Protein AF-A0D834-F1 (afdb_monomer)

pLDDT: mean 91.53, std 11.18, range [53.38, 98.69]

Foldseek 3Di:
DDDQDDFPDDDQPPVADPVRVCCVRVPVLVVLRVQLCVVCVPHPCPPPDLVCQCVVCVCVVVSNNVSSVSNVVVVVVRVPDDSDDDPDPPDPVVVVVCVVVPD

Structure (mmCIF, N/CA/C/O backbone):
data_AF-A0D834-F1
#
_entry.id   AF-A0D834-F1
#
loop_
_atom_site.group_PDB
_atom_site.id
_atom_site.type_symbol
_atom_site.label_atom_id
_atom_site.label_alt_id
_atom_site.label_comp_id
_atom_site.label_asym_id
_atom_site.label_entity_id
_atom_site.label_seq_id
_atom_site.pdbx_PDB_ins_code
_atom_site.Cartn_x
_atom_site.Cartn_y
_atom_site.Cartn_z
_atom_site.occupancy
_atom_site.B_iso_or_equiv
_atom_site.auth_seq_id
_atom_site.auth_comp_id
_atom_site.auth_asym_id
_atom_site.auth_atom_id
_atom_site.pdbx_PDB_model_num
ATOM 1 N N . MET A 1 1 ? -12.332 -7.387 1.872 1.00 92.25 1 MET A N 1
ATOM 2 C CA . MET A 1 1 ? -10.916 -7.672 2.196 1.00 92.25 1 MET A CA 1
ATOM 3 C C . MET A 1 1 ? -10.056 -7.115 1.079 1.00 92.25 1 MET A C 1
ATOM 5 O O . MET A 1 1 ? -10.567 -6.948 -0.021 1.00 92.25 1 MET A O 1
ATOM 9 N N . PHE A 1 2 ? -8.799 -6.799 1.364 1.00 98.19 2 PHE A N 1
ATOM 10 C CA . PHE A 1 2 ? -7.873 -6.223 0.393 1.00 98.19 2 PHE A CA 1
ATOM 11 C C . PHE A 1 2 ? -7.066 -7.297 -0.327 1.00 98.19 2 PHE A C 1
ATOM 13 O O . PHE A 1 2 ? -6.774 -8.352 0.239 1.00 98.19 2 PHE A O 1
ATOM 20 N N . GLU A 1 3 ? -6.661 -6.988 -1.553 1.00 97.81 3 GLU A N 1
ATOM 21 C CA . GLU A 1 3 ? -5.859 -7.861 -2.402 1.00 97.81 3 GLU A CA 1
ATOM 22 C C . GLU A 1 3 ? -4.601 -7.136 -2.879 1.00 97.81 3 GLU A C 1
ATOM 24 O O . GLU A 1 3 ? -4.565 -5.909 -2.998 1.00 97.81 3 GLU A O 1
ATOM 29 N N . LEU A 1 4 ? -3.551 -7.910 -3.150 1.00 98.12 4 LEU A N 1
ATOM 30 C CA . LEU A 1 4 ? -2.327 -7.380 -3.732 1.00 98.12 4 LEU A CA 1
ATOM 31 C C . LEU A 1 4 ? -2.567 -7.080 -5.214 1.00 98.12 4 LEU A C 1
ATOM 33 O O . LEU A 1 4 ? -2.842 -7.996 -5.988 1.00 98.12 4 LEU A O 1
ATOM 37 N N . ILE A 1 5 ? -2.417 -5.818 -5.621 1.00 96.81 5 ILE A N 1
ATOM 38 C CA . ILE A 1 5 ? -2.583 -5.444 -7.029 1.00 96.81 5 ILE A CA 1
ATOM 39 C C . ILE A 1 5 ? -1.544 -6.145 -7.908 1.00 96.81 5 ILE A C 1
ATOM 41 O O . ILE A 1 5 ? -0.388 -6.317 -7.515 1.00 96.81 5 ILE A O 1
ATOM 45 N N . SER A 1 6 ? -1.931 -6.500 -9.130 1.00 96.56 6 SER A N 1
ATOM 46 C CA . 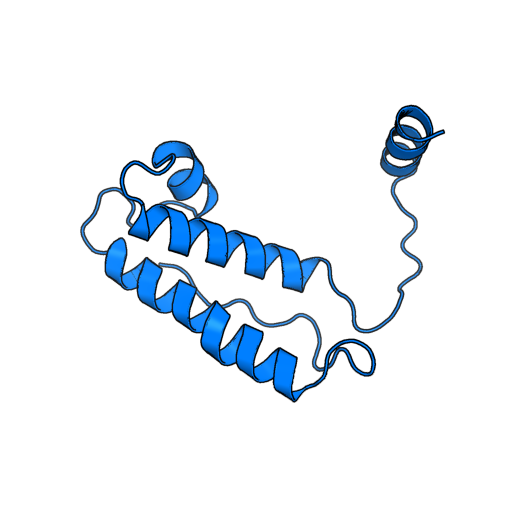SER A 1 6 ? -0.964 -6.930 -10.142 1.00 96.56 6 SER A CA 1
ATOM 47 C C . SER A 1 6 ? -0.159 -5.732 -10.641 1.00 96.56 6 SER A C 1
ATOM 49 O O . SER A 1 6 ? -0.710 -4.651 -10.851 1.00 96.56 6 SER A O 1
ATOM 51 N N . LEU A 1 7 ? 1.147 -5.916 -10.841 1.00 95.38 7 LEU A N 1
ATOM 52 C CA . LEU A 1 7 ? 1.985 -4.873 -11.427 1.00 95.38 7 LEU A CA 1
ATOM 53 C C . LEU A 1 7 ? 1.603 -4.651 -12.903 1.00 95.38 7 LEU A C 1
ATOM 55 O O . LEU A 1 7 ? 1.422 -5.629 -13.633 1.00 95.38 7 LEU A O 1
ATOM 59 N N . PRO A 1 8 ? 1.534 -3.395 -13.383 1.00 91.94 8 PRO A N 1
ATOM 60 C CA . PRO A 1 8 ? 1.186 -3.091 -14.774 1.00 91.94 8 PRO A CA 1
ATOM 61 C C . PRO A 1 8 ? 2.343 -3.340 -15.761 1.00 91.94 8 PRO A C 1
ATOM 63 O O . PRO A 1 8 ? 2.220 -3.086 -16.959 1.00 91.94 8 PRO A O 1
ATOM 66 N N . TYR A 1 9 ? 3.480 -3.827 -15.269 1.00 91.94 9 TYR A N 1
ATOM 67 C CA . TYR A 1 9 ? 4.696 -4.109 -16.021 1.00 91.94 9 TYR A CA 1
ATOM 68 C C . TYR A 1 9 ? 5.403 -5.335 -15.438 1.00 91.94 9 TYR A C 1
ATOM 70 O O . TYR A 1 9 ? 5.202 -5.703 -14.282 1.00 91.94 9 TYR A O 1
ATOM 78 N N . LYS A 1 10 ? 6.261 -5.957 -16.251 1.00 90.44 10 LYS A N 1
ATOM 79 C CA . LYS A 1 10 ? 7.084 -7.102 -15.833 1.00 90.44 10 LYS A CA 1
ATOM 80 C C . LYS A 1 10 ? 8.433 -6.688 -15.239 1.00 90.44 10 LYS A C 1
ATOM 82 O O . LYS A 1 10 ? 8.978 -7.428 -14.430 1.00 90.44 10 LYS A O 1
ATOM 87 N N . ASP A 1 11 ? 8.964 -5.537 -15.650 1.00 89.19 11 ASP A N 1
ATOM 88 C CA . ASP A 1 11 ? 10.297 -5.057 -15.281 1.00 89.19 11 ASP A CA 1
ATOM 89 C C . ASP A 1 11 ? 10.351 -3.519 -15.322 1.00 89.19 11 ASP A C 1
ATOM 91 O O . ASP A 1 11 ? 9.572 -2.884 -16.035 1.00 89.19 11 ASP A O 1
ATOM 95 N N . LEU A 1 12 ? 11.266 -2.945 -14.543 1.00 93.31 12 LEU A N 1
ATOM 96 C CA . LEU A 1 12 ? 11.586 -1.516 -14.449 1.00 93.31 12 LEU A CA 1
ATOM 97 C C . LEU A 1 12 ? 13.096 -1.246 -14.598 1.00 93.31 12 LEU A C 1
ATOM 99 O O . LEU A 1 12 ? 13.579 -0.148 -14.301 1.00 93.31 12 LEU A O 1
ATOM 103 N N . SER A 1 13 ? 13.861 -2.247 -15.028 1.00 91.94 13 SER A N 1
ATOM 104 C CA . SER A 1 13 ? 15.288 -2.114 -15.294 1.00 91.94 13 SER A CA 1
ATOM 105 C C . SER A 1 13 ? 15.556 -1.072 -16.395 1.00 91.94 13 SER A C 1
ATOM 107 O O . SER A 1 13 ? 14.761 -0.934 -17.325 1.00 91.94 13 SER A O 1
ATOM 109 N N . PRO A 1 14 ? 16.676 -0.327 -16.314 1.00 93.38 14 PRO A N 1
ATOM 110 C CA . PRO A 1 14 ? 17.748 -0.448 -15.320 1.00 93.38 14 PRO A CA 1
ATOM 111 C C . PRO A 1 14 ? 17.494 0.330 -14.014 1.00 93.38 14 PRO A C 1
ATOM 113 O O . PRO A 1 14 ? 18.338 0.301 -13.123 1.00 93.38 14 PRO A O 1
ATOM 116 N N . TYR A 1 15 ? 16.368 1.038 -13.886 1.00 94.50 15 TYR A N 1
ATOM 117 C CA . TYR A 1 15 ? 16.142 1.990 -12.790 1.00 94.50 15 TYR A CA 1
ATOM 118 C C . TYR A 1 15 ? 15.765 1.316 -11.472 1.00 94.50 15 TYR A C 1
ATOM 120 O O . TYR A 1 15 ? 16.206 1.739 -10.406 1.00 94.50 15 TYR A O 1
ATOM 128 N N . ILE A 1 16 ? 14.958 0.256 -11.540 1.00 95.25 16 ILE A N 1
ATOM 129 C CA . ILE A 1 16 ? 14.614 -0.579 -10.390 1.00 95.25 16 ILE A CA 1
ATOM 130 C C . ILE A 1 16 ? 14.880 -2.028 -10.777 1.00 95.25 16 ILE A C 1
ATOM 132 O O . ILE A 1 16 ? 14.292 -2.547 -11.721 1.00 95.25 16 ILE A O 1
ATOM 136 N N . SER A 1 17 ? 15.775 -2.680 -10.032 1.00 96.69 17 SER A N 1
ATOM 137 C CA . SER A 1 17 ? 16.158 -4.063 -10.312 1.00 96.69 17 SER A CA 1
ATOM 138 C C . SER A 1 17 ? 14.992 -5.035 -10.107 1.00 96.69 17 SER A C 1
ATOM 140 O O . SER A 1 17 ? 14.172 -4.856 -9.201 1.00 96.69 17 SER A O 1
ATOM 142 N N . ALA A 1 18 ? 14.981 -6.135 -10.864 1.00 96.00 18 ALA A N 1
ATOM 143 C CA . ALA A 1 18 ? 14.018 -7.222 -10.675 1.00 96.00 18 ALA A CA 1
ATOM 144 C C . ALA A 1 18 ? 14.031 -7.785 -9.238 1.00 96.00 18 ALA A C 1
ATOM 146 O O . ALA A 1 18 ? 12.978 -8.105 -8.688 1.00 96.00 18 ALA A O 1
ATOM 147 N N . LYS A 1 19 ? 15.207 -7.844 -8.588 1.00 97.19 19 LYS A N 1
ATOM 148 C CA . LYS A 1 19 ? 15.331 -8.254 -7.178 1.00 97.19 19 LYS A CA 1
ATOM 149 C C . LYS A 1 19 ? 14.584 -7.285 -6.260 1.00 97.19 19 LYS A C 1
ATOM 151 O O . LYS A 1 19 ? 13.789 -7.726 -5.435 1.00 97.19 19 LYS A O 1
ATOM 156 N N . THR A 1 20 ? 14.808 -5.980 -6.418 1.00 97.56 20 THR A N 1
ATOM 157 C CA . THR A 1 20 ? 14.102 -4.946 -5.648 1.00 97.56 20 THR A CA 1
ATOM 158 C C . THR A 1 20 ? 12.600 -5.041 -5.875 1.00 97.56 20 THR A C 1
ATOM 160 O O . THR A 1 20 ? 11.853 -5.100 -4.905 1.00 97.56 20 THR A O 1
ATOM 163 N N . LEU A 1 21 ? 12.156 -5.133 -7.131 1.00 96.81 21 LEU A N 1
ATOM 164 C CA . LEU A 1 21 ? 10.737 -5.224 -7.471 1.00 96.81 21 LEU A CA 1
ATOM 165 C C . LEU A 1 21 ? 10.080 -6.457 -6.833 1.00 96.81 21 LEU A C 1
ATOM 167 O O . LEU A 1 21 ? 9.034 -6.340 -6.197 1.00 96.81 21 LEU A O 1
ATOM 171 N N . SER A 1 22 ? 10.731 -7.620 -6.929 1.00 96.50 22 SER A N 1
ATOM 172 C CA . SER A 1 22 ? 10.238 -8.876 -6.358 1.00 96.50 22 SER A CA 1
ATOM 173 C C . SER A 1 22 ? 10.088 -8.817 -4.839 1.00 96.50 22 SER A C 1
ATOM 175 O O . SER A 1 22 ? 9.084 -9.293 -4.317 1.00 96.50 22 SER A O 1
ATOM 177 N N . TYR A 1 23 ? 11.057 -8.258 -4.111 1.00 98.06 23 TYR A N 1
ATOM 178 C CA . TYR A 1 23 ? 10.956 -8.156 -2.651 1.00 98.06 23 TYR A CA 1
ATOM 179 C C . TYR A 1 23 ? 9.992 -7.044 -2.222 1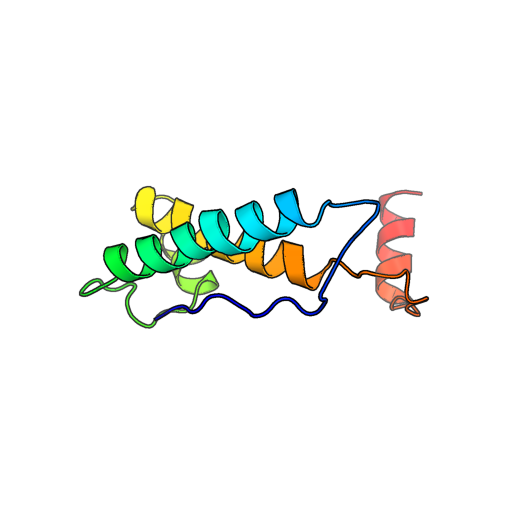.00 98.06 23 TYR A C 1
ATOM 181 O O . TYR A 1 23 ? 9.188 -7.231 -1.309 1.00 98.06 23 TYR A O 1
ATOM 189 N N . HIS A 1 24 ? 10.022 -5.892 -2.888 1.00 98.19 24 HIS A N 1
ATOM 190 C CA . HIS A 1 24 ? 9.207 -4.737 -2.516 1.00 98.19 24 HIS A CA 1
ATOM 191 C C . HIS A 1 24 ? 7.716 -4.983 -2.772 1.00 98.19 24 HIS A C 1
ATOM 193 O O . HIS A 1 24 ? 6.895 -4.741 -1.888 1.00 98.19 24 HIS A O 1
ATOM 199 N N . HIS A 1 25 ? 7.353 -5.543 -3.928 1.00 98.38 25 HIS A N 1
ATOM 200 C CA . HIS A 1 25 ? 5.967 -5.917 -4.225 1.00 98.38 25 HIS A CA 1
ATOM 201 C C . HIS A 1 25 ? 5.5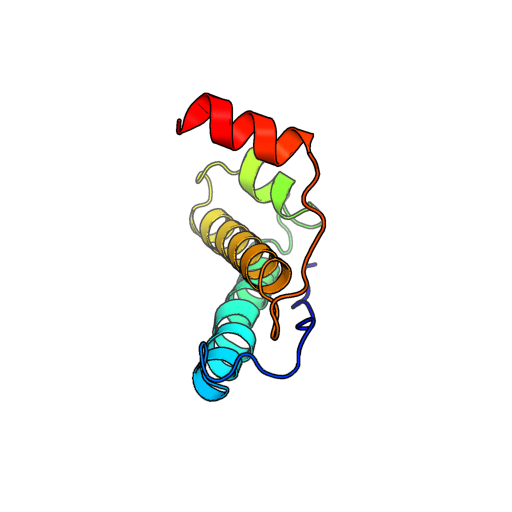89 -7.274 -3.608 1.00 98.38 25 HIS A C 1
ATOM 203 O O . HIS A 1 25 ? 4.621 -7.378 -2.853 1.00 98.38 25 HIS A O 1
ATOM 209 N N . GLY A 1 26 ? 6.386 -8.313 -3.860 1.00 97.50 26 GLY A N 1
ATOM 210 C CA . GLY A 1 26 ? 6.043 -9.689 -3.492 1.00 97.50 26 GLY A CA 1
ATOM 211 C C . GLY A 1 26 ? 6.140 -10.010 -1.998 1.00 97.50 26 GLY A C 1
ATOM 212 O O . GLY A 1 26 ? 5.446 -10.920 -1.540 1.00 97.50 26 GLY A O 1
ATOM 213 N N . ALA A 1 27 ? 6.954 -9.272 -1.231 1.00 97.81 27 ALA A N 1
ATOM 214 C CA . ALA A 1 27 ? 7.099 -9.467 0.213 1.00 97.81 27 ALA A CA 1
ATOM 215 C C . ALA A 1 27 ? 6.572 -8.277 1.027 1.00 97.81 27 ALA A C 1
ATOM 217 O O . ALA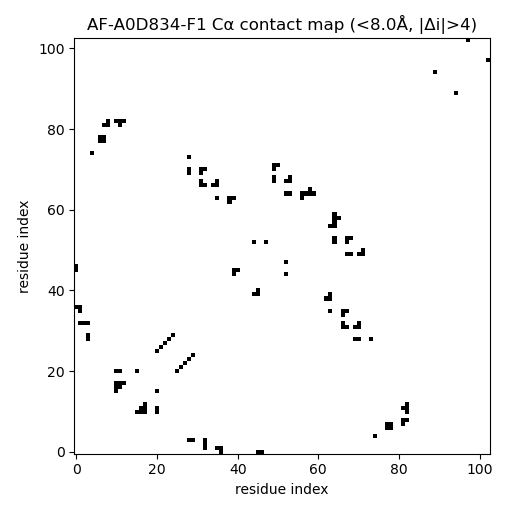 A 1 27 ? 5.640 -8.457 1.806 1.00 97.81 27 ALA A O 1
ATOM 218 N N . HIS A 1 28 ? 7.110 -7.065 0.847 1.00 98.31 28 HIS A N 1
ATOM 219 C CA . HIS A 1 28 ? 6.720 -5.916 1.681 1.00 98.31 28 HIS A CA 1
ATOM 220 C C . HIS A 1 28 ? 5.266 -5.494 1.446 1.00 98.31 28 HIS A C 1
ATOM 222 O O . HIS A 1 28 ? 4.476 -5.449 2.388 1.00 98.31 28 HIS A O 1
ATOM 228 N N . HIS A 1 29 ? 4.887 -5.249 0.191 1.00 98.62 29 HIS A N 1
ATOM 229 C CA . HIS A 1 29 ? 3.524 -4.847 -0.148 1.00 98.62 29 HIS A CA 1
ATOM 230 C C . HIS A 1 29 ? 2.502 -5.941 0.200 1.00 98.62 29 HIS A C 1
ATOM 232 O O . HIS A 1 29 ? 1.501 -5.666 0.862 1.00 98.62 29 HIS A O 1
ATOM 238 N N . LYS A 1 30 ? 2.802 -7.203 -0.140 1.00 98.69 30 LYS A N 1
ATOM 239 C CA . LYS A 1 30 ? 2.000 -8.366 0.273 1.00 98.69 30 LYS A CA 1
ATOM 240 C C . LYS A 1 30 ? 1.863 -8.482 1.796 1.00 98.69 30 LYS A C 1
ATOM 242 O O . LYS A 1 30 ? 0.793 -8.820 2.296 1.00 98.69 30 LYS A O 1
ATOM 247 N N . GLY A 1 31 ? 2.929 -8.180 2.536 1.00 98.69 31 GLY A N 1
ATOM 248 C CA . GLY A 1 31 ? 2.923 -8.139 3.995 1.00 98.69 31 GLY A CA 1
ATOM 249 C C . GLY A 1 31 ? 1.901 -7.143 4.538 1.00 98.69 31 GLY A C 1
ATOM 250 O O . GLY A 1 31 ? 1.142 -7.494 5.440 1.00 98.69 31 GLY A O 1
ATOM 251 N N . TYR A 1 32 ? 1.811 -5.947 3.943 1.00 98.69 32 TYR A N 1
ATOM 252 C CA . TYR A 1 32 ? 0.802 -4.954 4.325 1.00 98.69 32 TYR A CA 1
ATOM 253 C C . TYR A 1 32 ? -0.627 -5.430 4.058 1.00 98.69 32 TYR A C 1
ATOM 255 O O . TYR A 1 32 ? -1.475 -5.266 4.933 1.00 98.69 32 TYR A O 1
ATOM 263 N N . VAL A 1 33 ? -0.881 -6.078 2.914 1.00 98.69 33 VAL A N 1
ATOM 264 C CA . VAL A 1 33 ? -2.193 -6.676 2.596 1.00 98.69 33 VAL A CA 1
ATOM 265 C C . VAL A 1 33 ? -2.595 -7.702 3.656 1.00 98.69 33 VAL A C 1
ATOM 267 O O . VAL A 1 33 ? -3.667 -7.599 4.251 1.00 98.69 33 VAL A O 1
ATOM 270 N N . ASN A 1 34 ? -1.719 -8.674 3.921 1.00 98.69 34 ASN A N 1
ATOM 271 C CA . ASN A 1 34 ? -2.002 -9.762 4.853 1.00 98.69 34 ASN A CA 1
ATOM 272 C C . ASN A 1 34 ? -2.243 -9.237 6.271 1.00 98.69 34 ASN A C 1
ATOM 274 O O . ASN A 1 34 ? -3.234 -9.591 6.905 1.00 98.69 34 ASN A O 1
ATOM 278 N N . ALA A 1 35 ? -1.354 -8.371 6.761 1.00 98.56 35 ALA A N 1
ATOM 279 C CA . ALA A 1 35 ? -1.461 -7.824 8.104 1.00 98.56 35 ALA A CA 1
ATOM 280 C C . ALA A 1 35 ? -2.704 -6.942 8.269 1.00 98.56 35 ALA A C 1
ATOM 282 O O . ALA A 1 35 ? -3.383 -7.050 9.287 1.00 98.56 35 ALA A O 1
ATOM 283 N N . LEU A 1 36 ? -3.040 -6.109 7.277 1.00 98.62 36 LEU A N 1
ATOM 284 C CA . LEU A 1 36 ? -4.240 -5.280 7.349 1.00 98.62 36 LEU A CA 1
ATOM 285 C C . LEU A 1 36 ? -5.510 -6.132 7.379 1.00 98.62 36 LEU A C 1
ATOM 287 O O . LEU A 1 36 ? -6.357 -5.896 8.234 1.00 98.62 36 LEU A O 1
ATOM 291 N N . ASN A 1 37 ? -5.619 -7.144 6.512 1.00 98.69 37 ASN A N 1
ATOM 292 C CA . ASN A 1 37 ? -6.766 -8.057 6.498 1.00 98.69 37 ASN A CA 1
ATOM 293 C C . ASN A 1 37 ? -6.962 -8.752 7.853 1.00 98.69 37 ASN A C 1
ATOM 295 O O . ASN A 1 37 ? -8.086 -8.813 8.345 1.00 98.69 37 ASN A O 1
ATOM 299 N N . THR A 1 38 ? -5.876 -9.209 8.486 1.00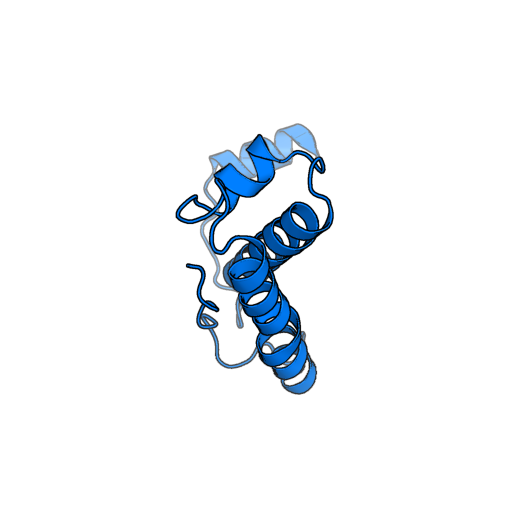 98.62 38 THR A N 1
ATOM 300 C CA . THR A 1 38 ? -5.927 -9.788 9.837 1.00 98.62 38 THR A CA 1
ATOM 301 C C . THR A 1 38 ? -6.373 -8.765 10.882 1.00 98.62 38 THR A C 1
ATOM 303 O O . THR A 1 38 ? -7.186 -9.082 11.742 1.00 98.62 38 THR A O 1
ATOM 306 N N . LEU A 1 39 ? -5.851 -7.535 10.826 1.00 98.31 39 LEU A N 1
ATOM 307 C CA . LEU A 1 39 ? -6.134 -6.501 11.827 1.00 98.31 39 LEU A CA 1
ATOM 308 C C . LEU A 1 39 ? -7.571 -5.973 11.771 1.00 98.31 39 LEU A C 1
ATOM 310 O O . LEU A 1 39 ? -8.093 -5.568 12.806 1.00 98.31 39 LEU A O 1
ATOM 314 N N . ILE A 1 40 ? -8.186 -5.928 10.587 1.00 98.12 40 ILE A N 1
ATOM 315 C CA . ILE A 1 40 ? -9.546 -5.395 10.426 1.00 98.12 40 ILE A CA 1
ATOM 316 C C . ILE A 1 40 ? -10.630 -6.456 10.612 1.00 98.12 40 ILE A C 1
ATOM 318 O O . ILE A 1 40 ? -11.797 -6.091 10.744 1.00 98.12 40 ILE A O 1
ATOM 322 N N . GLN A 1 41 ? -10.283 -7.745 10.609 1.00 98.19 41 GLN A N 1
ATOM 323 C CA . GLN A 1 41 ? -11.259 -8.825 10.711 1.00 98.19 41 GLN A CA 1
ATOM 324 C C . GLN A 1 41 ? -12.060 -8.734 12.021 1.00 98.19 41 GLN A C 1
ATOM 326 O O . GLN A 1 41 ? -11.495 -8.689 13.109 1.00 98.19 41 GLN A O 1
ATOM 331 N N . GLY A 1 42 ? -13.388 -8.714 11.913 1.00 97.38 42 GLY A N 1
ATOM 332 C CA . GLY A 1 42 ? -14.312 -8.576 13.040 1.00 97.38 42 GLY A CA 1
ATOM 333 C C . GLY A 1 42 ? -14.366 -7.175 13.656 1.00 97.38 42 GLY A C 1
ATOM 334 O O . GLY A 1 42 ? -15.005 -7.004 14.688 1.00 97.38 42 GLY A O 1
ATOM 335 N N . THR A 1 43 ? -13.708 -6.183 13.052 1.00 96.31 43 THR A N 1
ATOM 336 C CA . THR A 1 43 ? -13.746 -4.781 13.497 1.00 96.31 43 THR A CA 1
ATOM 337 C C . THR A 1 43 ? -14.676 -3.947 12.620 1.00 96.31 43 THR A C 1
ATOM 339 O O . THR A 1 43 ? -15.001 -4.346 11.501 1.00 96.31 43 THR A O 1
ATOM 342 N N . ASP A 1 44 ? -15.005 -2.733 13.065 1.00 96.12 44 ASP A N 1
ATOM 343 C CA . ASP A 1 44 ? -15.801 -1.770 12.287 1.00 96.12 44 ASP A CA 1
ATOM 344 C C . ASP A 1 44 ? -15.127 -1.335 10.972 1.00 96.12 44 ASP A C 1
ATOM 346 O O . ASP A 1 44 ? -15.786 -0.811 10.075 1.00 96.12 44 ASP A O 1
ATOM 350 N N . TYR A 1 45 ? -13.816 -1.563 10.829 1.00 97.44 45 TYR A N 1
ATOM 351 C CA . TYR A 1 45 ? -13.073 -1.293 9.596 1.00 97.44 45 TYR A CA 1
ATOM 352 C C . TYR A 1 45 ? -13.258 -2.388 8.537 1.00 97.44 45 TYR A C 1
ATOM 354 O O . TYR A 1 45 ? -12.870 -2.202 7.382 1.00 97.44 45 TYR A O 1
ATOM 362 N N . GLN A 1 46 ? -13.818 -3.548 8.900 1.00 97.81 46 GLN A N 1
ATOM 363 C CA . GLN A 1 46 ? -14.036 -4.628 7.948 1.00 97.81 46 GLN A CA 1
ATOM 364 C C . GLN A 1 46 ? -15.028 -4.195 6.864 1.00 97.81 46 GLN A C 1
ATOM 366 O O . GLN A 1 46 ? -16.166 -3.841 7.146 1.00 97.81 46 GLN A O 1
ATOM 371 N N . GLY A 1 47 ? -14.607 -4.293 5.602 1.00 96.75 47 GLY A N 1
ATOM 372 C CA . GLY A 1 47 ? -15.454 -3.964 4.451 1.00 96.75 47 GLY A CA 1
ATOM 373 C C . GLY A 1 47 ? -15.394 -2.499 4.016 1.00 96.75 47 GLY A C 1
ATOM 374 O O . GLY A 1 47 ? -15.894 -2.194 2.939 1.00 96.75 47 GLY A O 1
ATOM 375 N 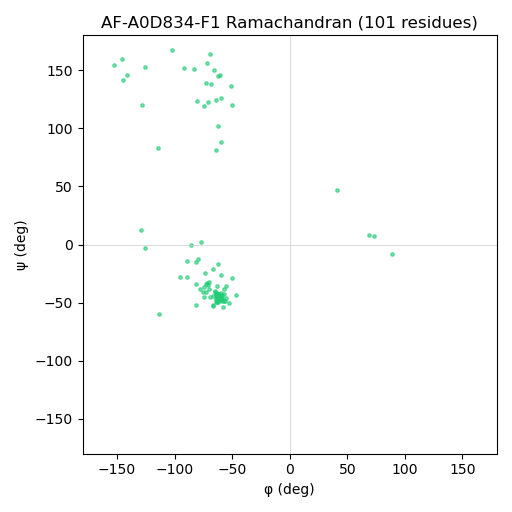N . GLN A 1 48 ? -14.735 -1.629 4.784 1.00 97.81 48 GLN A N 1
ATOM 376 C CA . GLN A 1 48 ? -14.425 -0.269 4.347 1.00 97.81 48 GLN A CA 1
ATOM 377 C C . GLN A 1 48 ? -13.325 -0.263 3.273 1.00 97.81 48 GLN A C 1
ATOM 379 O O . GLN A 1 48 ? -12.495 -1.177 3.192 1.00 97.81 48 GLN A O 1
ATOM 384 N N . SER A 1 49 ? -13.297 0.793 2.464 1.00 98.00 49 SER A N 1
ATOM 385 C CA . SER A 1 49 ? -12.186 1.103 1.559 1.00 98.00 49 SER A CA 1
ATOM 386 C C . SER A 1 49 ? -10.926 1.533 2.324 1.00 98.00 49 SER A C 1
ATOM 388 O O . SER A 1 49 ? -10.976 1.888 3.503 1.00 98.00 49 SER A O 1
ATOM 390 N N . LEU A 1 50 ? -9.767 1.525 1.654 1.00 96.88 50 LEU A N 1
ATOM 391 C CA . LEU A 1 50 ? -8.513 1.985 2.263 1.00 96.88 50 LEU A CA 1
ATOM 392 C C . LEU A 1 50 ? -8.600 3.446 2.698 1.00 96.88 50 LEU A C 1
ATOM 394 O O . LEU A 1 50 ? -8.183 3.787 3.802 1.00 96.88 50 LEU A O 1
ATOM 398 N N . GLU A 1 51 ? -9.151 4.295 1.838 1.00 97.25 51 GLU A N 1
ATOM 399 C CA . GLU A 1 51 ? -9.323 5.721 2.071 1.00 97.25 51 GLU A CA 1
ATOM 400 C C . GLU A 1 51 ? -10.208 5.981 3.293 1.00 97.25 51 GLU A C 1
ATOM 402 O O . GLU A 1 51 ? -9.837 6.778 4.153 1.00 97.25 51 GLU A O 1
ATOM 407 N N . GLU A 1 52 ? -11.333 5.271 3.418 1.00 98.12 52 GLU A N 1
ATOM 408 C CA . GLU A 1 52 ? -12.221 5.378 4.581 1.00 98.12 52 GLU A CA 1
ATOM 409 C C . GLU A 1 52 ? -11.513 4.960 5.872 1.00 98.12 52 GLU A C 1
ATOM 411 O O . GLU A 1 52 ? -11.575 5.691 6.863 1.00 98.12 52 GLU A O 1
ATOM 416 N N . ILE A 1 53 ? -10.769 3.846 5.858 1.00 98.00 53 ILE A N 1
ATOM 417 C CA . ILE A 1 53 ? -9.992 3.395 7.022 1.00 98.00 53 ILE A CA 1
ATOM 418 C C . ILE A 1 53 ? -8.953 4.450 7.412 1.00 98.00 53 ILE A C 1
ATOM 420 O O . ILE A 1 53 ? -8.836 4.795 8.586 1.00 98.00 53 ILE A O 1
ATOM 424 N N . ILE A 1 54 ? -8.198 4.989 6.453 1.00 98.06 54 ILE A N 1
ATOM 425 C CA . ILE A 1 54 ? -7.150 5.987 6.712 1.00 98.06 54 ILE A CA 1
ATOM 426 C C . ILE A 1 54 ? -7.755 7.273 7.295 1.00 98.06 54 ILE A C 1
ATOM 428 O O . ILE A 1 54 ? -7.283 7.768 8.325 1.00 98.06 54 ILE A O 1
ATOM 432 N N . LEU A 1 55 ? -8.805 7.799 6.658 1.00 97.38 55 LEU A N 1
ATOM 433 C CA . LEU A 1 55 ? -9.428 9.075 7.015 1.00 97.38 55 LEU A CA 1
ATOM 434 C C . LEU A 1 55 ? -10.211 9.011 8.329 1.00 97.38 55 LEU A C 1
ATOM 436 O O . LEU A 1 55 ? -10.214 9.998 9.062 1.00 97.38 55 LEU A O 1
ATOM 440 N N . SER A 1 56 ? -10.860 7.885 8.641 1.00 95.69 56 SER A N 1
ATOM 441 C CA . SER A 1 56 ? -11.630 7.717 9.885 1.00 95.69 56 SER A CA 1
ATOM 442 C C . SER A 1 56 ? -10.750 7.374 11.092 1.00 95.69 56 SER A C 1
ATOM 444 O O . SER A 1 56 ? -11.019 7.819 12.216 1.00 95.69 56 SER A O 1
ATOM 446 N N . ASN A 1 57 ? -9.674 6.612 10.868 1.00 94.69 57 ASN A N 1
ATOM 447 C CA . ASN A 1 57 ? -8.773 6.175 11.924 1.00 94.69 57 ASN A CA 1
ATOM 448 C C . ASN A 1 57 ? -7.879 7.317 12.417 1.00 94.69 57 ASN A C 1
ATOM 450 O O . ASN A 1 57 ? -7.748 7.467 13.625 1.00 94.69 57 ASN A O 1
ATOM 454 N N . GLN A 1 58 ? -7.278 8.121 11.526 1.00 90.88 58 GLN A N 1
ATOM 455 C CA . GLN A 1 58 ? -6.353 9.221 11.876 1.00 90.88 58 GLN A CA 1
ATOM 456 C C . GLN A 1 58 ? -5.367 8.863 13.007 1.00 90.88 58 GLN A C 1
ATOM 458 O O . GLN A 1 58 ? -5.200 9.613 13.965 1.00 90.88 58 GLN A O 1
ATOM 463 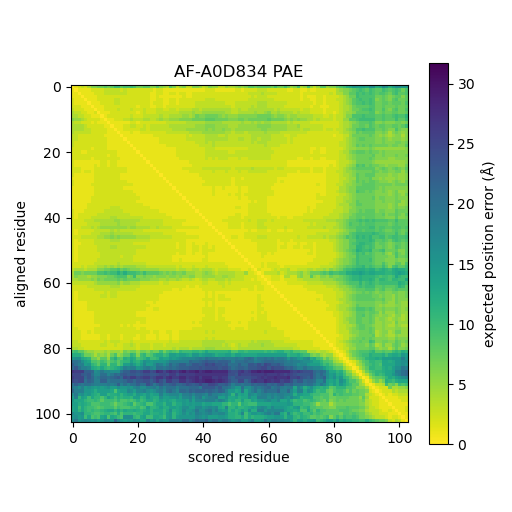N N . GLN A 1 59 ? -4.732 7.691 12.911 1.00 89.75 59 GLN A N 1
ATOM 464 C CA . GLN A 1 59 ? -3.789 7.138 13.898 1.00 89.75 59 GLN A CA 1
ATOM 465 C C . GLN A 1 59 ? -4.383 6.707 15.257 1.00 89.75 59 GLN A C 1
ATOM 467 O O . GLN A 1 59 ? -3.625 6.295 16.132 1.00 89.75 59 GLN A O 1
ATOM 472 N N . LYS A 1 60 ? -5.710 6.691 15.448 1.00 93.75 60 LYS A N 1
ATOM 473 C CA . LYS A 1 60 ? -6.359 6.166 16.671 1.00 93.75 60 LYS A CA 1
ATOM 474 C C . LYS A 1 60 ? -6.028 4.695 16.924 1.00 93.75 60 LYS A C 1
ATOM 476 O O . LYS A 1 60 ? -5.745 4.306 18.051 1.00 93.75 60 LYS A O 1
ATOM 481 N N . ALA A 1 61 ? -6.024 3.879 15.871 1.00 96.06 61 ALA A N 1
ATOM 482 C CA . ALA A 1 61 ? -5.484 2.524 15.913 1.00 96.06 61 ALA A CA 1
ATOM 483 C C . ALA A 1 61 ? -4.262 2.455 14.996 1.00 96.06 61 ALA A C 1
ATOM 485 O O . ALA A 1 61 ? -4.342 2.025 13.845 1.00 96.06 61 ALA A O 1
ATOM 486 N N . VAL A 1 62 ? -3.122 2.885 15.548 1.00 97.00 62 VAL A N 1
ATOM 487 C CA . VAL A 1 62 ? -1.836 3.082 14.856 1.00 97.00 62 VAL A CA 1
ATOM 488 C C . VAL A 1 62 ? -1.449 1.905 13.960 1.00 97.00 62 VAL A C 1
ATOM 490 O O . VAL A 1 62 ? -1.033 2.111 12.825 1.00 97.00 62 VAL A O 1
ATOM 493 N N . LYS A 1 63 ? -1.612 0.656 14.419 1.00 97.88 63 LYS A N 1
ATOM 494 C CA . LYS A 1 63 ? -1.273 -0.521 13.600 1.00 97.88 63 LYS A CA 1
ATOM 495 C C . LYS A 1 63 ? -2.133 -0.615 12.337 1.00 97.88 63 LYS A C 1
ATOM 497 O O . LYS A 1 63 ? -1.576 -0.846 11.268 1.00 97.88 63 LYS A O 1
ATOM 502 N N . ILE A 1 64 ? -3.447 -0.415 12.448 1.00 98.12 64 ILE A N 1
ATOM 503 C CA . ILE A 1 64 ? -4.366 -0.419 11.299 1.00 98.12 64 ILE A CA 1
ATOM 504 C C . ILE A 1 64 ? -4.028 0.744 10.369 1.00 98.12 64 ILE A C 1
ATOM 506 O O . ILE A 1 64 ? -3.836 0.527 9.176 1.00 98.12 64 ILE A O 1
ATOM 510 N N . PHE A 1 65 ? -3.860 1.950 10.921 1.00 98.19 65 PHE A N 1
ATOM 511 C CA . PHE A 1 65 ? -3.502 3.136 10.143 1.00 98.19 65 PHE A CA 1
ATOM 512 C C . PHE A 1 65 ? -2.212 2.936 9.346 1.00 98.19 65 PHE A C 1
ATOM 514 O O . PHE A 1 65 ? -2.192 3.187 8.144 1.00 98.19 65 PHE A O 1
ATOM 521 N N . ASN A 1 66 ? -1.152 2.441 9.986 1.00 98.31 66 ASN A N 1
ATOM 522 C CA . ASN A 1 66 ? 0.143 2.229 9.343 1.00 98.31 66 ASN A CA 1
ATOM 523 C C . ASN A 1 66 ? 0.059 1.207 8.203 1.00 98.31 66 ASN A C 1
ATOM 525 O O . ASN A 1 66 ? 0.637 1.429 7.146 1.00 98.31 66 ASN A O 1
ATOM 529 N N . HIS A 1 67 ? -0.664 0.098 8.375 1.00 98.62 67 HIS A N 1
ATOM 530 C CA . HIS A 1 67 ? -0.782 -0.903 7.309 1.00 98.62 67 HIS A CA 1
ATOM 531 C C . HIS A 1 67 ? -1.712 -0.437 6.181 1.00 98.62 67 HIS A C 1
ATOM 533 O O . HIS A 1 67 ? -1.399 -0.674 5.017 1.00 98.62 67 HIS A O 1
ATOM 539 N N . ALA A 1 68 ? -2.797 0.279 6.498 1.00 98.50 68 ALA A N 1
ATOM 540 C CA . ALA A 1 68 ? -3.691 0.871 5.502 1.00 98.50 68 ALA A CA 1
ATOM 541 C C . ALA A 1 68 ? -2.982 1.943 4.664 1.00 98.50 68 ALA A C 1
ATOM 543 O O . ALA A 1 68 ? -2.986 1.874 3.437 1.00 98.50 68 ALA A O 1
ATOM 544 N N . THR A 1 69 ? -2.295 2.886 5.310 1.00 98.19 69 THR A N 1
ATOM 545 C CA . THR A 1 69 ? -1.508 3.911 4.606 1.00 98.19 69 THR A CA 1
ATOM 546 C C . THR A 1 69 ? -0.372 3.307 3.794 1.00 98.19 69 THR A C 1
ATOM 548 O O . THR A 1 69 ? -0.187 3.698 2.646 1.00 98.19 69 THR A O 1
ATOM 551 N N . GLN A 1 70 ? 0.354 2.313 4.315 1.00 98.56 70 GLN A N 1
ATOM 552 C CA . GLN A 1 70 ? 1.402 1.654 3.536 1.00 98.56 70 GLN A CA 1
ATOM 553 C C . GLN A 1 70 ? 0.839 0.897 2.331 1.00 98.56 70 GLN A C 1
ATOM 555 O O . GLN A 1 70 ? 1.426 0.986 1.254 1.00 98.56 70 GLN A O 1
ATOM 560 N N . LEU A 1 71 ? -0.299 0.212 2.468 1.00 98.56 71 LEU A N 1
ATOM 561 C CA . LEU A 1 71 ? -0.979 -0.424 1.339 1.00 98.56 71 LEU A CA 1
ATOM 562 C C . LEU A 1 71 ? -1.374 0.620 0.277 1.00 98.56 71 LEU A C 1
ATOM 564 O O . LEU A 1 71 ? -1.040 0.466 -0.897 1.00 98.56 71 LEU A O 1
ATOM 568 N N . TRP A 1 72 ? -1.978 1.737 0.689 1.00 98.31 72 TRP A N 1
ATOM 569 C CA . TRP A 1 72 ? -2.350 2.834 -0.213 1.00 98.31 72 TRP A CA 1
ATOM 570 C C . TRP A 1 72 ? -1.141 3.479 -0.916 1.00 98.31 72 TRP A C 1
ATOM 572 O O . TRP A 1 72 ? -1.154 3.683 -2.134 1.00 98.31 72 TRP A O 1
ATOM 582 N N . ASN A 1 73 ? -0.061 3.735 -0.171 1.00 98.12 73 ASN A N 1
ATOM 583 C CA . ASN A 1 73 ? 1.184 4.301 -0.692 1.00 98.12 73 ASN A CA 1
ATOM 584 C C . ASN A 1 73 ? 1.797 3.401 -1.772 1.00 98.12 73 ASN A C 1
ATOM 586 O O . ASN A 1 73 ? 2.215 3.893 -2.818 1.00 98.12 73 ASN A O 1
ATOM 590 N N . HIS A 1 74 ? 1.838 2.085 -1.541 1.00 98.38 74 HIS A N 1
ATOM 591 C CA . HIS A 1 74 ? 2.427 1.143 -2.494 1.00 98.38 74 HIS A CA 1
ATOM 592 C C . HIS A 1 74 ? 1.540 0.950 -3.722 1.00 98.38 74 HIS A C 1
ATOM 594 O O . HIS A 1 74 ? 2.064 0.947 -4.833 1.00 98.38 74 HIS A O 1
ATOM 600 N N . ASN A 1 75 ? 0.216 0.866 -3.554 1.00 97.19 75 ASN A N 1
ATOM 601 C CA . ASN A 1 75 ? -0.711 0.850 -4.687 1.00 97.19 75 ASN A CA 1
ATOM 602 C C . ASN A 1 75 ? -0.463 2.045 -5.614 1.00 97.19 75 ASN A C 1
ATOM 604 O O . ASN A 1 75 ? -0.250 1.869 -6.814 1.00 97.19 75 ASN A O 1
ATOM 608 N N . SER A 1 76 ? -0.400 3.246 -5.039 1.00 95.50 76 SER A N 1
ATOM 609 C CA . SER A 1 76 ? -0.123 4.475 -5.783 1.00 95.50 76 SER A CA 1
ATOM 610 C C . SER A 1 76 ? 1.257 4.453 -6.442 1.00 95.50 76 SER A C 1
ATOM 612 O O . SER A 1 76 ? 1.370 4.754 -7.628 1.00 95.50 76 SER A O 1
ATOM 614 N N . TYR A 1 77 ? 2.298 4.047 -5.706 1.00 96.12 77 TYR A N 1
ATOM 615 C CA . TYR A 1 77 ? 3.673 3.970 -6.204 1.00 96.12 77 TYR A CA 1
ATOM 616 C C . TYR A 1 77 ? 3.790 3.107 -7.465 1.00 96.12 77 TYR A C 1
ATOM 618 O O . TYR A 1 77 ? 4.394 3.534 -8.443 1.00 96.12 77 TYR A O 1
ATOM 626 N N . TRP A 1 78 ? 3.168 1.927 -7.494 1.00 95.75 78 TRP A N 1
ATOM 627 C CA . TRP A 1 78 ? 3.246 1.044 -8.662 1.00 95.75 78 TRP A CA 1
ATOM 628 C C . TRP A 1 78 ? 2.456 1.557 -9.868 1.00 95.75 78 TRP A C 1
ATOM 630 O O . TRP A 1 78 ? 2.875 1.345 -11.003 1.00 95.75 78 TRP A O 1
ATOM 640 N N . ILE A 1 79 ? 1.333 2.242 -9.639 1.00 91.12 79 ILE A N 1
ATOM 641 C CA . ILE A 1 79 ? 0.475 2.760 -10.716 1.00 91.12 79 ILE A CA 1
ATOM 642 C C . ILE A 1 79 ? 1.121 3.954 -11.428 1.00 91.12 79 ILE A C 1
ATOM 644 O O . ILE A 1 79 ? 0.942 4.116 -12.635 1.00 91.12 79 ILE A O 1
ATOM 648 N N . ILE A 1 80 ? 1.876 4.791 -10.708 1.00 89.75 80 ILE A N 1
ATOM 649 C CA . ILE A 1 80 ? 2.532 5.968 -11.305 1.00 89.75 80 ILE A CA 1
ATOM 650 C C . ILE A 1 80 ? 3.844 5.633 -12.026 1.00 89.75 80 ILE A C 1
ATOM 652 O O . ILE A 1 80 ? 4.355 6.461 -12.781 1.00 89.75 80 ILE A O 1
ATOM 656 N N . LEU A 1 81 ? 4.402 4.442 -11.798 1.00 91.25 81 LEU A N 1
ATOM 657 C CA . LEU A 1 81 ? 5.608 3.980 -12.474 1.00 91.25 81 LEU A CA 1
ATOM 658 C C . LEU A 1 81 ? 5.284 3.377 -13.842 1.00 91.25 81 LEU A C 1
ATOM 660 O O . LEU A 1 81 ? 4.222 2.812 -14.089 1.00 91.25 81 LEU A O 1
ATOM 664 N N . THR A 1 82 ? 6.246 3.476 -14.752 1.00 82.62 82 THR A N 1
ATOM 665 C CA . THR A 1 82 ? 6.162 2.881 -16.085 1.00 82.62 82 THR A CA 1
ATOM 666 C C . THR A 1 82 ? 7.538 2.394 -16.514 1.00 82.62 82 THR A C 1
ATOM 668 O O . THR A 1 82 ? 8.540 3.059 -16.259 1.00 82.62 82 THR A O 1
ATOM 671 N N . ALA A 1 83 ? 7.585 1.246 -17.195 1.00 73.56 83 ALA A N 1
ATOM 672 C CA . ALA A 1 83 ? 8.820 0.657 -17.720 1.00 73.56 83 ALA A CA 1
ATOM 673 C C . ALA A 1 83 ? 9.458 1.500 -18.840 1.00 73.56 83 ALA A C 1
ATOM 675 O O . ALA A 1 83 ? 10.643 1.376 -19.127 1.00 73.56 83 ALA A O 1
ATOM 676 N N . ALA A 1 84 ? 8.669 2.363 -19.480 1.00 65.69 84 ALA A N 1
ATOM 677 C CA . ALA A 1 84 ? 9.138 3.270 -20.514 1.00 65.69 84 ALA A CA 1
ATOM 678 C C . ALA A 1 84 ? 8.448 4.624 -20.385 1.00 65.69 84 ALA A C 1
ATOM 680 O O . ALA A 1 84 ? 7.257 4.698 -20.061 1.00 65.69 84 ALA A O 1
ATOM 681 N N . PHE A 1 85 ? 9.177 5.693 -20.703 1.00 67.19 85 PHE A N 1
ATOM 682 C CA . PHE A 1 85 ? 8.578 7.009 -20.866 1.00 67.19 85 PHE A CA 1
ATOM 683 C C . PHE A 1 85 ? 7.582 6.954 -22.027 1.00 67.19 85 PHE A C 1
ATOM 685 O O . PHE A 1 85 ? 7.950 6.980 -23.201 1.00 67.19 85 PHE A O 1
ATOM 692 N N . LYS A 1 86 ? 6.294 6.871 -21.702 1.00 62.91 86 LYS A N 1
ATOM 693 C CA . LYS A 1 86 ? 5.247 7.193 -22.660 1.00 62.91 86 LYS A CA 1
ATOM 694 C C . LYS A 1 86 ? 5.133 8.705 -22.655 1.00 62.9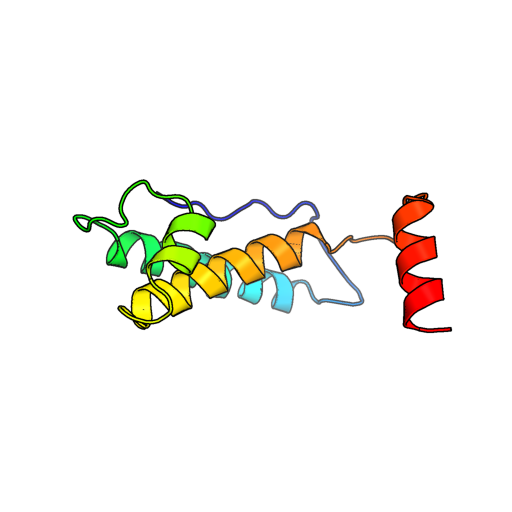1 86 LYS A C 1
ATOM 696 O O . LYS A 1 86 ? 4.917 9.293 -21.596 1.00 62.91 86 LYS A O 1
ATOM 701 N N . LYS A 1 87 ? 5.283 9.329 -23.825 1.00 56.59 87 LYS A N 1
ATOM 702 C CA . LYS A 1 87 ? 4.991 10.752 -24.014 1.00 56.59 87 LYS A CA 1
ATOM 703 C C . LYS A 1 87 ? 3.493 10.950 -23.781 1.00 56.59 87 LYS A C 1
ATOM 705 O O . LYS A 1 87 ? 2.702 10.955 -24.714 1.00 56.59 87 LYS A O 1
ATOM 710 N N . ASN A 1 88 ? 3.095 11.040 -22.519 1.00 58.94 88 ASN A N 1
ATOM 711 C CA . ASN A 1 88 ? 1.748 11.412 -22.153 1.00 58.94 88 ASN A CA 1
ATOM 712 C C . ASN A 1 88 ? 1.612 12.891 -22.491 1.00 58.94 88 ASN A C 1
ATOM 714 O O . ASN A 1 88 ? 2.371 13.723 -21.992 1.00 58.94 88 ASN A O 1
ATOM 718 N N . SER A 1 89 ? 0.640 13.222 -23.335 1.00 53.38 89 SER A N 1
ATOM 719 C CA . SER A 1 89 ? 0.091 14.568 -23.407 1.00 53.38 89 SER A CA 1
ATOM 720 C C . SER A 1 89 ? -0.478 14.887 -22.026 1.00 53.38 89 SER A C 1
ATOM 722 O O . SER A 1 89 ? -1.625 14.558 -21.727 1.00 53.38 89 SER A O 1
ATOM 724 N N . HIS A 1 90 ? 0.348 15.426 -21.128 1.00 58.38 90 HIS A N 1
ATOM 725 C CA . HIS A 1 90 ? -0.130 15.919 -19.845 1.00 58.38 90 HIS A CA 1
ATOM 726 C C . HIS A 1 90 ? -1.308 16.857 -20.098 1.00 58.38 90 HIS A C 1
ATOM 728 O O . HIS A 1 90 ? -1.266 17.684 -21.012 1.00 58.38 90 HIS A O 1
ATOM 734 N N . ASN A 1 91 ? -2.361 16.710 -19.292 1.00 64.31 91 ASN A N 1
ATOM 735 C CA . ASN A 1 91 ? -3.468 17.652 -19.280 1.00 64.31 91 ASN A CA 1
ATOM 736 C C . ASN A 1 91 ? -2.879 19.069 -19.150 1.00 64.31 91 ASN A C 1
ATOM 738 O O . ASN A 1 91 ? -2.196 19.371 -18.167 1.00 64.31 91 ASN A O 1
ATOM 742 N N . LEU A 1 92 ? -3.147 19.929 -20.138 1.00 59.78 92 LEU A N 1
ATOM 743 C CA . LEU A 1 92 ? -2.680 21.319 -20.187 1.00 59.78 92 LEU A CA 1
ATOM 744 C C . LEU A 1 92 ? -2.972 22.081 -18.880 1.00 59.78 92 LEU A C 1
ATOM 746 O O . LEU A 1 92 ? -2.218 22.972 -18.498 1.00 59.78 92 LEU A O 1
ATOM 750 N N . GLN A 1 93 ? -4.029 21.708 -18.160 1.00 72.50 93 GLN A N 1
ATOM 751 C CA . GLN A 1 93 ? -4.416 22.276 -16.873 1.00 72.50 93 GLN A CA 1
ATOM 752 C C . GLN A 1 93 ? -3.463 21.903 -15.728 1.00 72.50 93 GLN A C 1
ATOM 754 O O . GLN A 1 93 ? -3.171 22.752 -14.886 1.00 72.50 93 GLN A O 1
ATOM 759 N N . THR A 1 94 ? -2.940 20.673 -15.696 1.00 75.50 94 THR A N 1
ATOM 760 C CA . THR A 1 94 ? -1.938 20.257 -14.700 1.00 75.50 94 THR A CA 1
ATOM 761 C C . THR A 1 94 ? -0.630 21.007 -14.926 1.00 75.50 94 THR A C 1
ATOM 763 O O . THR A 1 94 ? -0.077 21.567 -13.982 1.00 75.50 94 THR A O 1
ATOM 766 N N . ASN A 1 95 ? -0.195 21.121 -16.184 1.00 75.44 95 ASN A N 1
ATOM 767 C CA . ASN A 1 95 ? 1.006 21.881 -16.537 1.00 75.44 95 ASN A CA 1
ATOM 768 C C . ASN A 1 95 ? 0.868 23.362 -16.163 1.00 75.44 95 ASN A C 1
ATOM 770 O O . ASN A 1 95 ? 1.790 23.928 -15.585 1.00 75.44 95 ASN A O 1
ATOM 774 N N . ARG A 1 96 ? -0.297 23.980 -16.414 1.00 81.19 96 ARG A N 1
ATOM 775 C CA . ARG A 1 96 ? -0.563 25.368 -15.995 1.00 81.19 96 ARG A CA 1
ATOM 776 C C . ARG A 1 96 ? -0.436 25.552 -14.486 1.00 81.19 96 ARG A C 1
ATOM 778 O O . ARG A 1 96 ? 0.223 26.492 -14.063 1.00 81.19 96 ARG A O 1
ATOM 785 N N . LYS A 1 97 ? -1.016 24.652 -13.683 1.00 85.56 97 LYS A N 1
ATOM 786 C CA . LYS A 1 97 ? -0.914 24.722 -12.215 1.00 85.56 97 LYS A CA 1
ATOM 787 C C . LYS A 1 97 ? 0.526 24.564 -11.719 1.00 85.56 97 LYS A C 1
ATOM 789 O O . LYS A 1 97 ? 0.889 25.203 -10.740 1.00 85.56 97 LYS A O 1
ATOM 794 N N . ILE A 1 98 ? 1.332 23.729 -12.377 1.00 85.62 98 ILE A N 1
ATOM 795 C CA . ILE A 1 98 ? 2.756 23.562 -12.048 1.00 85.62 98 ILE A CA 1
ATOM 796 C C . ILE A 1 98 ? 3.517 24.852 -12.357 1.00 85.62 98 ILE A C 1
ATOM 798 O O . ILE A 1 98 ? 4.174 25.379 -11.467 1.00 85.62 98 ILE A O 1
ATOM 802 N N . VAL A 1 99 ? 3.374 25.395 -13.571 1.00 85.81 99 VAL A N 1
ATOM 803 C CA . VAL A 1 99 ? 4.035 26.650 -13.963 1.00 85.81 99 VAL A CA 1
ATOM 804 C C . VAL A 1 99 ? 3.642 27.782 -13.017 1.00 85.81 99 VAL A C 1
ATOM 806 O O . VAL A 1 99 ? 4.518 28.415 -12.461 1.00 85.81 99 VAL A O 1
ATOM 809 N N . GLN A 1 100 ? 2.351 27.971 -12.731 1.00 88.12 100 GLN A N 1
ATOM 810 C CA . GLN A 1 100 ? 1.880 29.018 -11.810 1.00 88.12 100 GLN A CA 1
ATOM 811 C C . GLN A 1 100 ? 2.424 28.901 -10.382 1.00 88.12 100 GLN A C 1
ATOM 813 O O . GLN A 1 100 ? 2.431 29.886 -9.651 1.00 88.12 100 GLN A O 1
ATOM 818 N N . LYS A 1 101 ? 2.783 27.691 -9.944 1.00 92.50 101 LYS A N 1
ATOM 819 C CA . LYS A 1 101 ? 3.236 27.449 -8.573 1.00 92.50 101 LYS A CA 1
ATOM 820 C C . LYS A 1 101 ? 4.758 27.481 -8.438 1.00 92.50 101 LYS A C 1
ATOM 822 O O . LYS A 1 101 ? 5.246 27.749 -7.3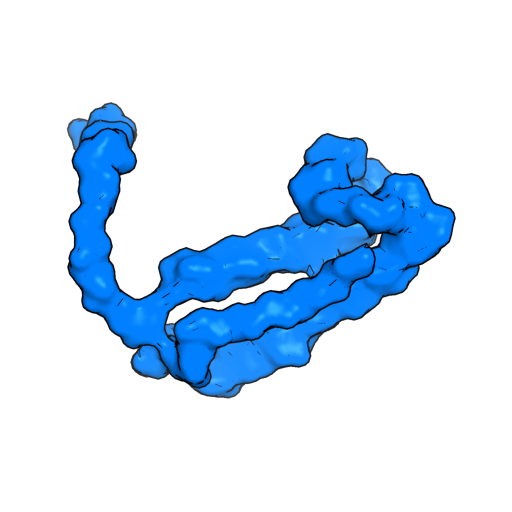44 1.00 92.50 101 LYS A O 1
ATOM 827 N N . PHE A 1 102 ? 5.487 27.155 -9.503 1.00 89.25 102 PHE A N 1
ATOM 828 C CA . PHE A 1 102 ? 6.927 26.894 -9.447 1.00 89.25 102 PHE A CA 1
ATOM 829 C C . PHE A 1 102 ? 7.767 27.741 -10.421 1.00 89.25 102 PHE A C 1
ATOM 831 O O . PHE A 1 102 ? 8.991 27.622 -10.390 1.00 89.25 102 PHE A O 1
ATOM 838 N N . CYS A 1 103 ? 7.151 28.575 -11.263 1.00 77.88 103 CYS A N 1
ATOM 839 C CA . CYS A 1 103 ? 7.808 29.574 -12.111 1.00 77.88 103 CYS A CA 1
ATOM 840 C C . CYS A 1 103 ? 7.231 30.960 -11.812 1.00 77.88 103 CYS A C 1
ATOM 842 O O . CYS A 1 103 ? 8.035 31.914 -11.783 1.00 77.88 103 CYS A O 1
#

InterPro domains:
  IPR019831 Manganese/iron superoxide dismutase, N-terminal [PF00081] (2-81)
  IPR036324 Manganese/iron superoxide dismutase, N-terminal domain superfamily [G3DSA:1.10.287.990] (17-82)
  IPR036324 Manganese/iron superoxide dismutase, N-terminal domain superfamily [SSF46609] (1-81)

Sequence (103 aa):
MFELISLPYKDLSPYISAKTLSYHHGAHHKGYVNALNTLIQGTDYQGQSLEEIILSNQQKAVKIFNHATQLWNHNSYWIILTAAFKKNSHNLQTNRKIVQKFC

Radius of gyration: 17.0 Å; Cα contacts (8 Å, |Δi|>4): 75; chains: 1; bounding box: 34×39×41 Å

Solvent-accessible surface area (backbone atoms only — not comparable to full-atom values): 6185 Å² total; per-residue (Å²): 121,69,76,77,79,80,72,94,59,95,59,42,62,91,84,42,46,66,69,56,50,48,46,49,50,68,44,55,46,38,46,26,34,55,52,34,46,63,69,26,59,95,40,94,55,50,78,57,53,59,67,56,45,37,70,73,38,72,56,76,50,48,70,54,30,53,25,36,48,49,38,52,52,48,55,51,54,57,69,77,53,68,66,59,93,69,91,68,84,68,58,69,66,61,55,48,55,48,46,76,73,77,108

Secondary structure (DSSP, 8-state):
---PPPPS-S-BTTTB-HHHHHHIIIIIIHHHHHHHHHHHTTSTTTT--HHHHHHHHTTTTHHHHHHHHHHHHHHHHHHH--SS-------HHHHHHHHHHH-

Mean predicted aligned error: 5.53 Å

Nearest PDB structures (foldseek):
  7sbh-assembly1_A-2  TM=8.978E-01  e=9.604E-07  Acinetobacter sp. Ver3
  6jov-assembly1_B  TM=8.865E-01  e=2.839E-06  synthetic construct
  3js4-assembly4_D  TM=8.098E-01  e=3.401E-06  Anaplasma phagocytophilum str. HZ
  6j55-assembly3_K  TM=9.059E-01  e=2.199E-05  Acanthamoeba castellanii
  6gsb-assembly1_B  TM=8.854E-01  e=3.111E-04  Sphingobacterium spiritivorum

Organism: Paramecium tetraurelia (NCBI:txid5888)